Protein AF-A0A2N9MTY7-F1 (afdb_monomer_lite)

Structure (mmCIF, N/CA/C/O backbone):
data_AF-A0A2N9MTY7-F1
#
_entry.id   AF-A0A2N9MTY7-F1
#
loop_
_atom_site.group_PDB
_atom_site.id
_atom_site.type_symbol
_atom_site.label_atom_id
_atom_site.label_alt_id
_atom_site.label_comp_id
_atom_site.label_asym_id
_atom_site.label_entity_id
_atom_site.label_seq_id
_atom_site.pdbx_PDB_ins_code
_atom_site.Cartn_x
_atom_site.Cartn_y
_atom_site.Cartn_z
_atom_site.occupancy
_atom_site.B_iso_or_equiv
_atom_site.auth_seq_id
_atom_site.auth_comp_id
_atom_site.auth_asym_id
_atom_site.auth_atom_id
_atom_site.pdbx_PDB_model_num
ATOM 1 N N . MET A 1 1 ? 4.279 -4.790 -16.061 1.00 59.16 1 MET A N 1
ATOM 2 C CA . MET A 1 1 ? 3.189 -4.615 -15.081 1.00 59.16 1 MET A CA 1
ATOM 3 C C . MET A 1 1 ? 3.697 -3.613 -14.063 1.00 59.16 1 MET A C 1
ATOM 5 O O . MET A 1 1 ? 4.744 -3.869 -13.483 1.00 59.16 1 MET A O 1
ATOM 9 N N . GLU A 1 2 ? 3.080 -2.436 -13.953 1.00 80.12 2 GLU A N 1
ATOM 10 C CA . GLU A 1 2 ? 3.550 -1.429 -12.996 1.00 80.12 2 GLU A CA 1
ATOM 11 C C . GLU A 1 2 ? 3.251 -1.887 -11.569 1.00 80.12 2 GLU A C 1
ATOM 13 O O . GLU A 1 2 ? 2.122 -2.263 -11.245 1.00 80.12 2 GLU A O 1
ATOM 18 N N . ALA A 1 3 ? 4.281 -1.875 -10.730 1.00 84.44 3 ALA A N 1
ATOM 19 C CA . ALA A 1 3 ? 4.183 -2.210 -9.323 1.00 84.44 3 ALA A CA 1
ATOM 20 C C . ALA A 1 3 ? 4.860 -1.128 -8.482 1.00 84.44 3 ALA A C 1
ATOM 22 O O . ALA A 1 3 ? 5.793 -0.451 -8.929 1.00 84.44 3 ALA A O 1
ATOM 23 N N . ILE A 1 4 ? 4.352 -0.978 -7.270 1.00 87.44 4 ILE A N 1
ATOM 24 C CA . ILE A 1 4 ? 4.945 -0.219 -6.184 1.00 87.44 4 ILE A CA 1
ATOM 25 C C . ILE A 1 4 ? 5.824 -1.205 -5.426 1.00 87.44 4 ILE A C 1
ATOM 27 O O . ILE A 1 4 ? 5.354 -2.257 -4.985 1.00 87.44 4 ILE A O 1
ATOM 31 N N . VAL A 1 5 ? 7.110 -0.890 -5.336 1.00 87.25 5 VAL A N 1
ATOM 32 C CA . VAL A 1 5 ? 8.072 -1.701 -4.597 1.00 87.25 5 VAL A CA 1
ATOM 33 C C . VAL A 1 5 ? 8.197 -1.096 -3.212 1.00 87.25 5 VAL A C 1
ATOM 35 O O . VAL A 1 5 ? 8.542 0.077 -3.080 1.00 87.25 5 VAL A O 1
ATOM 38 N N . LEU A 1 6 ? 7.877 -1.904 -2.208 1.00 86.81 6 LEU A N 1
ATOM 39 C CA . LEU A 1 6 ? 8.060 -1.586 -0.800 1.00 86.81 6 LEU A CA 1
ATOM 40 C C . LEU A 1 6 ? 9.239 -2.399 -0.292 1.00 86.81 6 LEU A C 1
ATOM 42 O O . LEU A 1 6 ? 9.239 -3.625 -0.401 1.00 86.81 6 LEU A O 1
ATOM 46 N N . THR A 1 7 ? 10.231 -1.722 0.261 1.00 88.00 7 THR A N 1
ATOM 47 C CA . THR A 1 7 ? 11.347 -2.352 0.968 1.00 88.00 7 THR A CA 1
ATOM 48 C C . THR A 1 7 ? 10.868 -3.023 2.256 1.00 88.00 7 THR A C 1
ATOM 50 O O . THR A 1 7 ? 9.790 -2.719 2.773 1.00 88.00 7 THR A O 1
ATOM 53 N N . ASP A 1 8 ? 11.669 -3.939 2.802 1.00 85.69 8 ASP A N 1
ATOM 54 C CA . ASP A 1 8 ? 11.357 -4.588 4.081 1.00 85.69 8 ASP A CA 1
ATOM 55 C C . ASP A 1 8 ? 11.162 -3.575 5.224 1.00 85.69 8 ASP A C 1
ATOM 57 O O . ASP A 1 8 ? 10.255 -3.736 6.037 1.00 85.69 8 ASP A O 1
ATOM 61 N N . GLU A 1 9 ? 11.940 -2.488 5.246 1.00 87.25 9 GLU A N 1
ATOM 62 C CA . GLU A 1 9 ? 11.815 -1.426 6.252 1.00 87.25 9 GLU A CA 1
ATOM 63 C C . GLU A 1 9 ? 10.470 -0.694 6.158 1.00 87.25 9 GLU A C 1
ATOM 65 O O . GLU A 1 9 ? 9.803 -0.470 7.171 1.00 87.25 9 GLU A O 1
ATOM 70 N N . GLU A 1 10 ? 10.043 -0.337 4.945 1.00 87.44 10 GLU A N 1
ATOM 71 C CA . GLU A 1 10 ? 8.737 0.286 4.709 1.00 87.44 10 GLU A CA 1
ATOM 72 C C . GLU A 1 10 ? 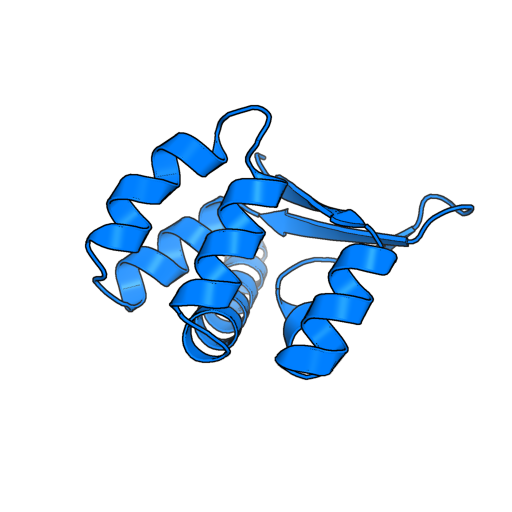7.608 -0.676 5.073 1.00 87.44 10 GLU A C 1
ATOM 74 O O . GLU A 1 10 ? 6.653 -0.295 5.751 1.00 87.44 10 GLU A O 1
ATOM 79 N N . LEU A 1 11 ? 7.742 -1.946 4.694 1.00 85.69 11 LEU A N 1
ATOM 80 C CA . LEU A 1 11 ? 6.761 -2.975 4.999 1.00 85.69 11 LEU A CA 1
ATOM 81 C C . LEU A 1 11 ? 6.640 -3.222 6.509 1.00 85.69 11 LEU A C 1
ATOM 83 O O . LEU A 1 11 ? 5.521 -3.324 7.004 1.00 85.69 11 LEU A O 1
ATOM 87 N N . GLN A 1 12 ? 7.752 -3.260 7.251 1.00 86.94 12 GLN A N 1
ATOM 88 C CA . GLN A 1 12 ? 7.740 -3.370 8.713 1.00 86.94 12 GLN A CA 1
ATOM 89 C C . GLN A 1 12 ? 7.054 -2.168 9.367 1.00 86.94 12 GLN A C 1
ATOM 91 O O . GLN A 1 12 ? 6.249 -2.342 10.281 1.00 86.94 12 GLN A O 1
ATOM 96 N N . ARG A 1 13 ? 7.317 -0.943 8.890 1.00 88.12 13 ARG A N 1
ATOM 97 C CA . ARG A 1 13 ? 6.642 0.264 9.404 1.00 88.12 13 ARG A CA 1
ATOM 98 C C . ARG A 1 13 ? 5.135 0.205 9.173 1.00 88.12 13 ARG A C 1
ATOM 100 O O . ARG A 1 13 ? 4.357 0.491 10.084 1.00 88.12 13 ARG A O 1
ATOM 107 N N . LEU A 1 14 ? 4.726 -0.201 7.973 1.00 86.50 14 LEU A N 1
ATOM 108 C CA . LEU A 1 14 ? 3.319 -0.381 7.627 1.00 86.50 14 LEU A CA 1
ATOM 109 C C . LEU A 1 14 ? 2.680 -1.508 8.447 1.00 86.50 14 LEU A C 1
ATOM 111 O O . LEU A 1 14 ? 1.543 -1.369 8.883 1.00 86.50 14 LEU A O 1
ATOM 115 N N . GLU A 1 15 ? 3.404 -2.593 8.712 1.00 87.94 15 GLU A N 1
ATOM 116 C CA . GLU A 1 15 ? 2.922 -3.712 9.523 1.00 87.94 15 GLU A CA 1
ATOM 117 C C . GLU A 1 15 ? 2.719 -3.324 10.989 1.00 87.94 15 GLU A C 1
ATOM 119 O O . GLU A 1 15 ? 1.721 -3.712 11.590 1.00 87.94 15 GLU A O 1
ATOM 124 N N . ILE A 1 16 ? 3.610 -2.514 11.563 1.00 87.44 16 ILE A N 1
ATOM 125 C CA . ILE A 1 16 ? 3.440 -1.990 12.926 1.00 87.44 16 ILE A CA 1
ATOM 126 C C . ILE A 1 16 ? 2.173 -1.129 13.019 1.00 87.44 16 ILE A C 1
ATOM 128 O O . ILE A 1 16 ? 1.478 -1.159 14.034 1.00 87.44 16 ILE A O 1
ATOM 132 N N . ARG A 1 17 ? 1.858 -0.368 11.963 1.00 85.25 17 ARG A N 1
ATOM 133 C CA . ARG A 1 17 ? 0.747 0.592 11.963 1.00 85.25 17 ARG A CA 1
ATOM 134 C C . ARG A 1 17 ? -0.602 -0.022 11.585 1.00 85.25 17 ARG A C 1
ATOM 136 O O . ARG A 1 17 ? -1.614 0.313 12.193 1.00 85.25 17 ARG A O 1
ATOM 143 N N . PHE A 1 18 ? -0.624 -0.895 10.584 1.00 84.69 18 PHE A N 1
ATOM 144 C CA . PHE A 1 18 ? -1.843 -1.461 9.992 1.00 84.69 18 PHE A CA 1
ATOM 145 C C . PHE A 1 18 ? -2.003 -2.961 10.255 1.00 84.69 18 PHE A C 1
ATOM 147 O O . PHE A 1 18 ? -3.049 -3.533 9.955 1.00 84.69 18 PHE A O 1
ATOM 154 N N . GLY A 1 19 ? -0.991 -3.601 10.839 1.00 85.94 19 GLY A N 1
ATOM 155 C CA . GLY A 1 19 ? -0.962 -5.030 11.111 1.00 85.94 19 GLY A CA 1
ATOM 156 C C . GLY A 1 19 ? -0.389 -5.863 9.957 1.00 85.94 19 GLY A C 1
ATOM 157 O O . GLY A 1 19 ? -0.082 -5.348 8.880 1.00 85.94 19 GLY A O 1
ATOM 158 N N . PRO A 1 20 ? -0.297 -7.193 10.140 1.00 85.44 20 PRO A N 1
ATOM 159 C CA . PRO A 1 20 ? 0.340 -8.117 9.190 1.00 85.44 20 PRO A CA 1
ATOM 160 C C . PRO A 1 20 ? -0.368 -8.202 7.831 1.00 85.44 20 PRO A C 1
ATOM 162 O O . PRO A 1 20 ? 0.183 -8.734 6.867 1.00 85.44 20 PRO A O 1
ATOM 165 N N . VAL A 1 21 ? -1.581 -7.650 7.726 1.00 86.19 21 VAL A N 1
ATOM 166 C CA . VAL A 1 21 ? -2.394 -7.628 6.504 1.00 86.19 21 VAL A CA 1
ATOM 167 C C . VAL A 1 21 ? -1.693 -6.924 5.336 1.00 86.19 21 VAL A C 1
ATOM 169 O O . VAL A 1 21 ? -1.906 -7.299 4.184 1.00 86.19 21 VAL A O 1
ATOM 172 N N . VAL A 1 22 ? -0.770 -5.996 5.614 1.00 85.06 22 VAL A N 1
ATOM 173 C CA . VAL A 1 22 ? 0.028 -5.293 4.594 1.00 85.06 22 VAL A CA 1
ATOM 174 C C . VAL A 1 22 ? 0.844 -6.243 3.714 1.00 85.06 22 VAL A C 1
ATOM 176 O O . VAL A 1 22 ? 1.029 -5.986 2.526 1.00 85.06 22 VAL A O 1
ATOM 179 N N . ARG A 1 23 ? 1.260 -7.399 4.253 1.00 83.31 23 ARG A N 1
ATOM 180 C CA . ARG A 1 23 ? 1.995 -8.432 3.504 1.00 83.31 23 ARG A CA 1
ATOM 181 C C . ARG A 1 23 ? 1.141 -9.144 2.460 1.00 83.31 23 ARG A C 1
ATOM 183 O O . ARG A 1 23 ? 1.674 -9.809 1.580 1.00 83.31 23 ARG A O 1
ATOM 190 N N . HIS A 1 24 ? -0.180 -9.020 2.542 1.00 85.25 24 HIS A N 1
ATOM 191 C CA . HIS A 1 24 ? -1.101 -9.615 1.580 1.00 85.25 24 HIS A CA 1
ATOM 192 C C . HIS A 1 24 ? -1.442 -8.683 0.412 1.00 85.25 24 HIS A C 1
ATOM 194 O O . HIS A 1 24 ? -2.227 -9.079 -0.448 1.00 85.25 24 HIS A O 1
ATOM 200 N N . MET A 1 25 ? -0.883 -7.467 0.365 1.00 85.94 25 MET A N 1
ATOM 201 C CA . MET A 1 25 ? -1.128 -6.508 -0.722 1.00 85.94 25 MET A CA 1
ATOM 202 C C . MET A 1 25 ? -0.415 -6.878 -2.030 1.00 85.94 25 MET A C 1
ATOM 204 O O . MET A 1 25 ? -0.773 -6.378 -3.093 1.00 85.94 25 MET A O 1
ATOM 208 N N . GLY A 1 26 ? 0.592 -7.747 -1.970 1.00 84.81 26 GLY A N 1
ATOM 209 C CA . GLY A 1 26 ? 1.366 -8.163 -3.132 1.00 84.81 26 GLY A CA 1
ATOM 210 C C . GLY A 1 26 ? 2.182 -9.423 -2.852 1.00 84.81 26 GLY A C 1
ATOM 211 O O . GLY A 1 26 ? 2.187 -9.920 -1.723 1.00 84.81 26 GLY A O 1
ATOM 212 N N . PRO A 1 27 ? 2.878 -9.966 -3.864 1.00 82.50 27 PRO A N 1
ATOM 213 C CA . PRO A 1 27 ? 3.870 -10.994 -3.642 1.00 82.50 27 PRO A CA 1
ATOM 214 C C . PRO A 1 27 ? 5.038 -10.393 -2.860 1.00 82.50 27 PRO A C 1
ATOM 216 O O . PRO A 1 27 ? 5.535 -9.309 -3.181 1.00 82.50 27 PRO A O 1
ATOM 219 N N . TRP A 1 28 ? 5.469 -11.128 -1.844 1.00 82.19 28 TRP A N 1
ATOM 220 C CA . TRP A 1 28 ? 6.729 -10.874 -1.174 1.00 82.19 28 TRP A CA 1
ATOM 221 C C . TRP A 1 28 ? 7.836 -11.585 -1.947 1.00 82.19 28 TRP A C 1
ATOM 223 O O . TRP A 1 28 ? 7.753 -12.790 -2.193 1.00 82.19 28 TRP A O 1
ATOM 233 N N . ASN A 1 29 ? 8.838 -10.818 -2.349 1.00 80.50 29 ASN A N 1
ATOM 234 C CA . ASN A 1 29 ? 10.016 -11.277 -3.059 1.00 80.50 29 ASN A CA 1
ATOM 235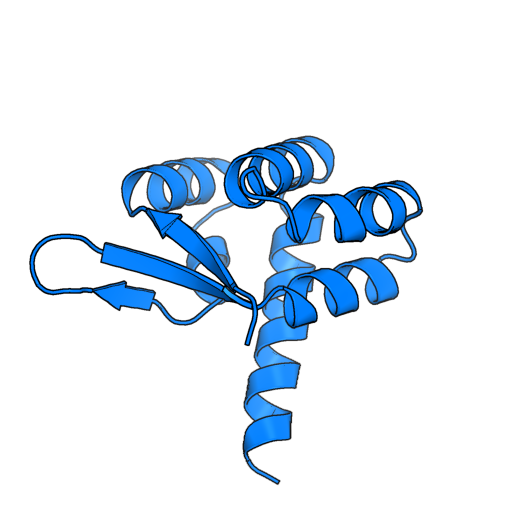 C C . ASN A 1 29 ? 11.252 -10.993 -2.201 1.00 80.50 29 ASN A C 1
ATOM 237 O O . ASN A 1 29 ? 11.256 -10.113 -1.340 1.00 80.50 29 ASN A O 1
ATOM 241 N N . SER A 1 30 ? 12.318 -11.744 -2.440 1.00 79.12 30 SER A N 1
ATOM 242 C CA . SER A 1 30 ? 13.617 -11.460 -1.848 1.00 79.12 30 SER A CA 1
ATOM 243 C C . SER A 1 30 ? 14.702 -11.774 -2.862 1.00 79.12 30 SER A C 1
ATOM 245 O O . SER A 1 30 ? 14.739 -12.879 -3.399 1.00 79.12 30 SER A O 1
ATOM 247 N N . ASP A 1 31 ? 15.607 -10.823 -3.081 1.00 77.00 31 ASP A N 1
ATOM 248 C CA . ASP A 1 31 ? 16.761 -11.003 -3.973 1.00 77.00 31 ASP A CA 1
ATOM 249 C C . ASP A 1 31 ? 17.960 -11.638 -3.232 1.00 77.00 31 ASP A C 1
ATOM 251 O O . ASP A 1 31 ? 19.110 -11.510 -3.644 1.00 77.00 31 ASP A O 1
ATOM 255 N N . GLY A 1 32 ? 17.721 -12.293 -2.088 1.00 71.19 32 GLY A N 1
ATOM 256 C CA . GLY A 1 32 ? 18.744 -12.959 -1.268 1.00 71.19 32 GLY A CA 1
ATOM 257 C C . GLY A 1 32 ? 19.513 -12.040 -0.312 1.00 71.19 32 GLY A C 1
ATOM 258 O O . GLY A 1 32 ? 20.127 -12.533 0.631 1.00 71.19 32 GLY A O 1
ATOM 259 N N . VAL A 1 33 ? 19.444 -10.720 -0.510 1.00 73.62 33 VAL A N 1
ATOM 260 C CA . VAL A 1 33 ? 20.049 -9.708 0.382 1.00 73.62 33 VAL A CA 1
ATOM 261 C C . VAL A 1 33 ? 18.985 -8.826 1.035 1.00 73.62 33 VAL A C 1
ATOM 263 O O . VAL A 1 33 ? 19.078 -8.527 2.222 1.00 73.62 33 VAL A O 1
ATOM 266 N N . PHE A 1 34 ? 17.940 -8.460 0.288 1.00 75.44 34 PHE A N 1
ATOM 267 C CA . PHE A 1 34 ? 16.842 -7.624 0.770 1.00 75.44 34 PHE A CA 1
ATOM 268 C C . PHE A 1 34 ? 15.492 -8.258 0.425 1.00 75.44 34 PHE A C 1
ATOM 270 O O . PHE A 1 34 ? 15.326 -8.851 -0.645 1.00 75.44 34 PHE A O 1
ATOM 277 N N . GLY A 1 35 ? 14.538 -8.163 1.352 1.00 81.62 35 GLY A N 1
ATOM 278 C CA . GLY A 1 35 ? 13.131 -8.476 1.107 1.00 81.62 35 GLY A CA 1
ATOM 279 C C . GLY A 1 35 ? 12.399 -7.248 0.569 1.00 81.62 35 GLY A C 1
ATOM 280 O O . GLY A 1 35 ? 12.668 -6.126 0.998 1.00 81.62 35 GLY A O 1
ATOM 281 N N . TYR A 1 36 ? 11.480 -7.449 -0.369 1.00 84.00 36 TYR A N 1
ATOM 282 C CA . TYR A 1 36 ? 10.597 -6.398 -0.865 1.00 84.00 36 TYR A CA 1
ATOM 283 C C . TYR A 1 36 ? 9.227 -6.961 -1.241 1.00 84.00 36 TYR A C 1
ATOM 285 O O . TYR A 1 36 ? 9.090 -8.091 -1.707 1.00 84.00 36 TYR A O 1
ATOM 293 N N . ALA A 1 37 ? 8.184 -6.160 -1.054 1.00 86.88 37 ALA A N 1
ATOM 294 C CA . ALA A 1 37 ? 6.845 -6.467 -1.533 1.00 86.88 37 ALA A CA 1
ATOM 295 C C . ALA A 1 37 ? 6.566 -5.694 -2.823 1.00 86.88 37 ALA A C 1
ATOM 297 O O . ALA A 1 37 ? 6.847 -4.500 -2.920 1.00 86.88 37 ALA A O 1
ATOM 298 N N . SER A 1 38 ? 5.994 -6.370 -3.818 1.00 87.19 38 SER A N 1
ATOM 299 C CA . SER A 1 38 ? 5.622 -5.750 -5.093 1.00 87.19 38 SER A CA 1
ATOM 300 C C . SER A 1 38 ? 4.107 -5.592 -5.186 1.00 87.19 38 SER A C 1
ATOM 302 O O . SER A 1 38 ? 3.401 -6.497 -5.619 1.00 87.19 38 SER A O 1
ATOM 304 N N . VAL A 1 39 ? 3.576 -4.441 -4.792 1.00 87.38 39 VAL A N 1
ATOM 305 C CA . VAL A 1 39 ? 2.133 -4.178 -4.864 1.00 87.38 39 VAL A CA 1
ATOM 306 C C . VAL A 1 39 ? 1.772 -3.743 -6.288 1.00 87.38 39 VAL A C 1
ATOM 308 O O . VAL A 1 39 ? 2.266 -2.716 -6.748 1.00 87.38 39 VAL A O 1
ATOM 311 N N . PRO A 1 40 ? 0.937 -4.484 -7.033 1.00 87.00 40 PRO A N 1
ATOM 312 C CA . PRO A 1 40 ? 0.574 -4.087 -8.389 1.00 87.00 40 PRO A CA 1
ATOM 313 C C . PRO A 1 40 ? -0.301 -2.829 -8.371 1.00 87.00 40 PRO A C 1
ATOM 315 O O . PRO A 1 40 ? -1.312 -2.786 -7.669 1.00 87.00 40 PRO A O 1
ATOM 318 N N . VAL A 1 41 ? 0.041 -1.833 -9.196 1.00 85.50 41 VAL A N 1
ATOM 319 C CA . VAL A 1 41 ? -0.713 -0.566 -9.292 1.00 85.50 41 VAL A CA 1
ATOM 320 C C . VAL A 1 41 ? -2.176 -0.832 -9.652 1.00 85.50 41 VAL A C 1
ATOM 322 O O . VAL A 1 41 ? -3.067 -0.235 -9.063 1.00 85.50 41 VAL A O 1
ATOM 325 N N . ALA A 1 42 ? -2.439 -1.820 -10.510 1.00 84.06 42 ALA A N 1
ATOM 326 C CA . ALA A 1 42 ? -3.796 -2.224 -10.877 1.00 84.06 42 ALA A CA 1
ATOM 327 C C . ALA A 1 42 ? -4.654 -2.687 -9.677 1.00 84.06 42 ALA A C 1
ATOM 329 O O . ALA A 1 42 ? -5.867 -2.483 -9.671 1.00 84.06 42 ALA A O 1
ATOM 330 N N . ALA A 1 43 ? -4.054 -3.285 -8.638 1.00 85.44 43 ALA A N 1
ATOM 331 C CA . ALA A 1 43 ? -4.792 -3.623 -7.418 1.00 85.44 43 ALA A CA 1
ATOM 332 C C . ALA A 1 43 ? -5.141 -2.370 -6.604 1.00 85.44 43 ALA A C 1
ATOM 334 O O . ALA A 1 43 ? -6.210 -2.320 -6.000 1.00 85.44 43 ALA A O 1
ATOM 335 N N . VAL A 1 44 ? -4.280 -1.349 -6.623 1.00 85.06 44 VAL A N 1
ATOM 336 C CA . VAL A 1 44 ? -4.544 -0.050 -5.988 1.00 85.06 44 VAL A CA 1
ATOM 337 C C . VAL A 1 44 ? -5.625 0.721 -6.748 1.00 85.06 44 VAL A C 1
ATOM 339 O O . VAL A 1 44 ? -6.543 1.240 -6.123 1.00 85.06 44 VAL A O 1
ATOM 342 N N . GLU A 1 45 ? -5.580 0.726 -8.083 1.00 84.88 45 GLU A N 1
ATOM 343 C CA . GLU A 1 45 ? -6.624 1.312 -8.938 1.00 84.88 45 GLU A CA 1
ATOM 344 C C . GLU A 1 45 ? -7.986 0.662 -8.662 1.00 84.88 45 GLU A C 1
ATOM 346 O O . GLU A 1 45 ? -8.964 1.352 -8.379 1.00 84.88 45 GLU A O 1
ATOM 351 N N . LYS A 1 46 ? -8.040 -0.674 -8.625 1.00 85.00 46 LYS A N 1
ATOM 352 C CA . LYS A 1 46 ? -9.272 -1.408 -8.316 1.00 85.00 46 LYS A CA 1
ATOM 353 C C . LYS A 1 46 ? -9.751 -1.167 -6.879 1.00 85.00 46 LYS A C 1
ATOM 355 O O . LYS A 1 46 ? -10.949 -1.041 -6.645 1.00 85.00 46 LYS A O 1
ATOM 360 N N . ALA A 1 47 ? -8.843 -1.060 -5.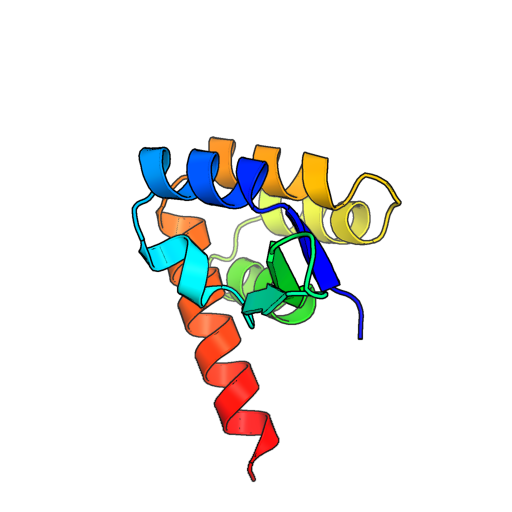909 1.00 86.31 47 ALA A N 1
ATOM 361 C CA . ALA A 1 47 ? -9.197 -0.695 -4.537 1.00 86.31 47 ALA A CA 1
ATOM 362 C C . ALA A 1 47 ? -9.788 0.722 -4.449 1.00 86.31 47 ALA A C 1
ATOM 364 O O . ALA A 1 47 ? -10.773 0.925 -3.739 1.00 86.31 47 ALA A O 1
ATOM 365 N N . ALA A 1 48 ? -9.229 1.676 -5.199 1.00 84.31 48 ALA A N 1
ATOM 366 C CA . ALA A 1 48 ? -9.739 3.038 -5.309 1.00 84.31 48 ALA A CA 1
ATOM 367 C C . ALA A 1 48 ? -11.140 3.079 -5.934 1.00 84.31 48 ALA A C 1
ATOM 369 O O . ALA A 1 48 ? -12.017 3.768 -5.419 1.00 84.31 48 ALA A O 1
ATOM 370 N N . GLU A 1 49 ? -11.379 2.304 -6.995 1.00 83.75 49 GLU A N 1
ATOM 371 C CA . GLU A 1 49 ? -12.711 2.157 -7.593 1.00 83.75 49 GLU A CA 1
ATOM 372 C C . GLU A 1 49 ? -13.728 1.574 -6.608 1.00 83.75 49 GLU A C 1
ATOM 374 O O . GLU A 1 49 ? -14.853 2.056 -6.534 1.00 83.75 49 GLU A O 1
ATOM 379 N N . MET A 1 50 ? -13.334 0.572 -5.815 1.00 83.31 50 MET A N 1
ATOM 380 C CA . MET A 1 50 ? -14.211 -0.038 -4.808 1.00 83.31 50 MET A CA 1
ATOM 381 C C . MET A 1 50 ? -14.522 0.885 -3.625 1.00 83.31 50 MET A C 1
ATOM 383 O O . MET A 1 50 ? -15.559 0.715 -2.985 1.00 83.31 50 MET A O 1
ATOM 387 N N . LEU A 1 51 ? -13.609 1.799 -3.293 1.00 81.88 51 LEU A N 1
ATOM 388 C CA . LEU A 1 51 ? -13.826 2.827 -2.274 1.00 81.88 51 LEU A CA 1
ATOM 389 C C . LEU A 1 51 ? -14.604 4.032 -2.812 1.00 81.88 51 LEU A C 1
ATOM 391 O O . LEU A 1 51 ? -15.102 4.815 -2.011 1.00 81.88 51 LEU A O 1
ATOM 395 N N . ASP A 1 52 ? -14.706 4.159 -4.140 1.00 81.19 52 ASP A N 1
ATOM 396 C CA . ASP A 1 52 ? -15.252 5.314 -4.859 1.00 81.19 52 ASP A CA 1
ATOM 397 C C . ASP A 1 52 ? -14.678 6.654 -4.366 1.00 81.19 52 ASP A C 1
ATOM 399 O O . ASP A 1 52 ? -15.336 7.693 -4.393 1.00 81.19 52 ASP A O 1
ATOM 403 N N . ASP A 1 53 ? -13.423 6.638 -3.903 1.00 77.88 53 ASP A N 1
ATOM 404 C CA . ASP A 1 53 ? -12.831 7.805 -3.265 1.00 77.88 53 ASP A CA 1
ATOM 405 C C . ASP A 1 53 ? -12.156 8.725 -4.302 1.00 77.88 53 ASP A C 1
ATOM 407 O O . ASP A 1 53 ? -11.244 8.301 -5.033 1.00 77.88 53 ASP A O 1
ATOM 411 N N . PRO A 1 54 ? -12.566 10.004 -4.381 1.00 77.00 54 PRO A N 1
ATOM 412 C CA . PRO A 1 54 ? -12.021 10.947 -5.347 1.00 77.00 54 PRO A CA 1
ATOM 413 C C . PRO A 1 54 ? -10.545 11.284 -5.094 1.00 77.00 54 PRO A C 1
ATOM 415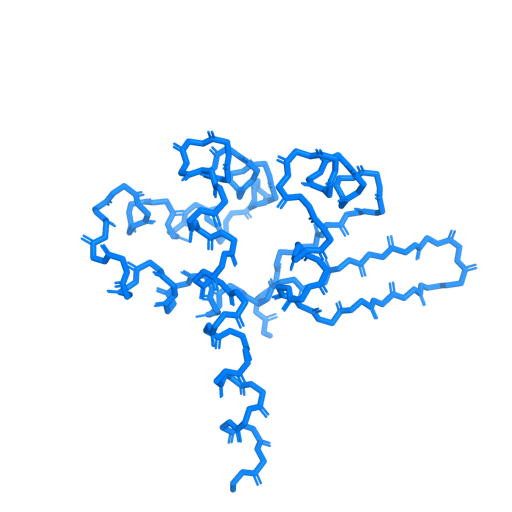 O O . PRO A 1 54 ? -9.815 11.508 -6.059 1.00 77.00 54 PRO A O 1
ATOM 418 N N . ASN A 1 55 ? -10.066 11.277 -3.846 1.00 75.88 55 ASN A N 1
ATOM 419 C CA . ASN A 1 55 ? -8.661 11.561 -3.542 1.00 75.88 55 ASN A CA 1
ATOM 420 C C . ASN A 1 55 ? -7.759 10.418 -4.012 1.00 75.88 55 ASN A C 1
ATOM 422 O O . ASN A 1 55 ? -6.692 10.674 -4.574 1.00 75.88 55 ASN A O 1
ATOM 426 N N . LEU A 1 56 ? -8.205 9.165 -3.861 1.00 77.62 56 LEU A N 1
ATOM 427 C CA . LE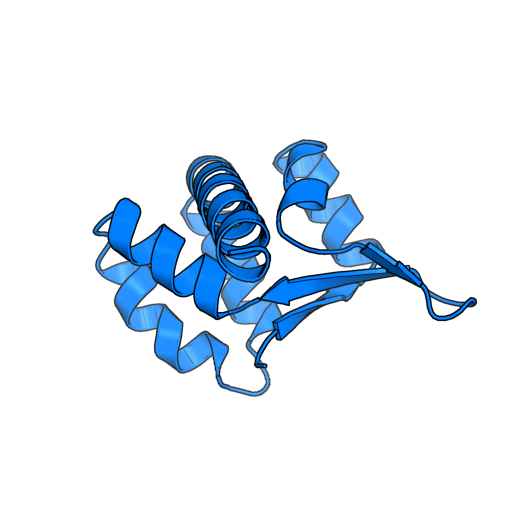U A 1 56 ? -7.480 8.018 -4.410 1.00 77.62 56 LEU A CA 1
ATOM 428 C C . LEU A 1 56 ? -7.385 8.116 -5.930 1.00 77.62 56 LEU A C 1
ATOM 430 O O . LEU A 1 56 ? -6.285 8.012 -6.466 1.00 77.62 56 LEU A O 1
ATOM 434 N N . ARG A 1 57 ? -8.498 8.408 -6.618 1.00 78.31 57 ARG A N 1
ATOM 435 C CA . ARG A 1 57 ? -8.518 8.584 -8.082 1.00 78.31 57 ARG A CA 1
ATOM 436 C C . ARG A 1 57 ? -7.573 9.681 -8.571 1.00 78.31 57 ARG A C 1
ATOM 438 O O . ARG A 1 57 ? -6.939 9.508 -9.608 1.00 78.31 57 ARG A O 1
ATOM 445 N N . VAL A 1 58 ? -7.451 10.782 -7.831 1.00 80.00 58 VAL A N 1
ATOM 446 C CA . VAL A 1 58 ? -6.530 11.886 -8.157 1.00 80.00 58 VAL A CA 1
ATOM 447 C C . VAL A 1 58 ? -5.068 11.516 -7.884 1.00 80.00 58 VAL A C 1
ATOM 449 O O . VAL A 1 58 ? -4.169 12.044 -8.541 1.00 80.00 58 VAL A O 1
ATOM 452 N N . ALA A 1 59 ? -4.812 10.591 -6.958 1.00 78.75 59 ALA A N 1
ATOM 453 C CA . ALA A 1 59 ? -3.474 10.096 -6.657 1.00 78.75 59 ALA A CA 1
ATOM 454 C C . ALA A 1 59 ? -3.019 8.940 -7.571 1.00 78.75 59 ALA A C 1
ATOM 456 O O . ALA A 1 59 ? -1.816 8.747 -7.732 1.00 78.75 59 ALA A O 1
ATOM 457 N N . LEU A 1 60 ? -3.930 8.218 -8.242 1.00 79.44 60 LEU A N 1
ATOM 458 C CA . LEU A 1 60 ? -3.575 7.133 -9.180 1.00 79.44 60 LEU A CA 1
ATOM 459 C C . LEU A 1 60 ? -2.565 7.549 -10.269 1.00 79.44 60 LEU A C 1
ATOM 461 O O . LEU A 1 60 ? -1.602 6.813 -10.487 1.00 79.44 60 LEU A O 1
ATOM 465 N N . PRO A 1 61 ? -2.690 8.718 -10.931 1.00 81.44 61 PRO A N 1
ATOM 466 C CA . PRO A 1 61 ? -1.697 9.169 -11.904 1.00 81.44 61 PRO A CA 1
ATOM 467 C C . PRO A 1 61 ? -0.325 9.427 -11.270 1.00 81.44 61 PRO A C 1
ATOM 469 O O . PRO A 1 61 ? 0.696 9.235 -11.927 1.00 81.44 61 PRO A O 1
ATOM 472 N N . ARG A 1 62 ? -0.289 9.832 -9.993 1.00 80.00 62 ARG A N 1
ATOM 473 C CA . ARG A 1 62 ? 0.953 10.062 -9.240 1.00 80.00 62 ARG A CA 1
ATOM 474 C C . ARG A 1 62 ? 1.656 8.749 -8.895 1.00 80.00 62 ARG A C 1
ATOM 476 O O . ARG A 1 62 ? 2.874 8.692 -8.914 1.00 80.00 62 ARG A O 1
ATOM 483 N N . LEU A 1 63 ? 0.918 7.648 -8.734 1.00 79.88 63 LEU A N 1
ATOM 484 C CA . LEU A 1 63 ? 1.505 6.306 -8.586 1.00 79.88 63 LEU A CA 1
ATOM 485 C C . LEU A 1 63 ? 2.239 5.809 -9.849 1.00 79.88 63 LEU A C 1
ATOM 487 O O . LEU A 1 63 ? 2.911 4.778 -9.802 1.00 79.88 63 LEU A O 1
ATOM 491 N N . ARG A 1 64 ? 2.138 6.525 -10.976 1.00 78.00 64 ARG A N 1
ATOM 492 C CA . ARG A 1 64 ? 2.910 6.244 -12.197 1.00 78.00 64 ARG A CA 1
ATOM 493 C C . ARG A 1 64 ? 4.217 7.043 -12.274 1.00 78.00 64 ARG A C 1
ATOM 495 O O . ARG A 1 64 ? 5.056 6.733 -13.118 1.00 78.00 64 ARG A O 1
ATOM 502 N N . THR A 1 65 ? 4.438 8.018 -11.389 1.00 79.06 65 THR A N 1
ATOM 503 C CA . THR A 1 65 ? 5.686 8.799 -11.327 1.00 79.06 65 THR A CA 1
ATOM 504 C C . THR A 1 65 ? 6.794 8.011 -10.596 1.00 79.06 65 THR A C 1
ATOM 506 O O . THR A 1 65 ? 6.551 6.898 -10.102 1.00 79.06 65 THR A O 1
ATOM 509 N N . PRO A 1 66 ? 8.043 8.520 -10.554 1.00 76.75 66 PRO A N 1
ATOM 510 C CA . PRO A 1 66 ? 9.117 7.895 -9.784 1.00 76.75 66 PRO A CA 1
ATOM 511 C C . PRO A 1 66 ? 8.833 7.908 -8.273 1.00 76.75 66 PRO A C 1
ATOM 513 O O . PRO A 1 66 ? 9.301 7.023 -7.566 1.00 76.75 66 PRO A O 1
ATOM 516 N N . GLU A 1 67 ? 8.014 8.847 -7.785 1.00 79.25 67 GLU A N 1
ATOM 517 C CA . GLU A 1 67 ? 7.649 8.995 -6.363 1.00 79.25 67 GLU A CA 1
ATOM 518 C C . GLU A 1 67 ? 6.454 8.111 -5.956 1.00 79.25 67 GLU A C 1
ATOM 520 O O . GLU A 1 67 ? 5.775 8.359 -4.956 1.00 79.25 67 GLU A O 1
ATOM 525 N N . ARG A 1 68 ? 6.169 7.058 -6.733 1.00 85.69 68 ARG A N 1
ATOM 526 C CA . ARG A 1 68 ? 5.024 6.164 -6.510 1.00 85.69 68 ARG A CA 1
ATOM 527 C C . ARG A 1 68 ? 4.992 5.543 -5.116 1.00 85.69 68 ARG A C 1
ATOM 529 O O . ARG A 1 68 ? 3.912 5.372 -4.563 1.00 85.69 68 ARG A O 1
ATOM 536 N N . THR A 1 69 ? 6.154 5.209 -4.555 1.00 84.50 69 THR A N 1
ATOM 537 C CA . THR A 1 69 ? 6.253 4.592 -3.228 1.00 84.50 69 THR A CA 1
ATOM 538 C C . THR A 1 69 ? 5.911 5.592 -2.128 1.00 84.50 69 THR A C 1
ATOM 540 O O . THR A 1 69 ? 5.102 5.282 -1.260 1.00 84.50 69 THR A O 1
ATOM 543 N N . GLU A 1 70 ? 6.437 6.813 -2.212 1.00 85.38 70 GLU A N 1
ATOM 544 C CA . GLU A 1 70 ? 6.138 7.884 -1.257 1.00 85.38 70 GLU A CA 1
ATOM 545 C C . GLU A 1 70 ? 4.654 8.266 -1.307 1.00 85.38 70 GLU A C 1
ATOM 547 O O . GLU A 1 70 ? 3.970 8.220 -0.288 1.00 85.38 70 GLU A O 1
ATOM 552 N N . THR A 1 71 ? 4.119 8.489 -2.513 1.00 86.75 71 THR A N 1
ATOM 553 C CA . THR A 1 71 ? 2.686 8.761 -2.723 1.00 86.75 71 THR A CA 1
ATOM 554 C C . THR A 1 71 ? 1.811 7.643 -2.148 1.00 86.75 71 THR A C 1
ATOM 556 O O . THR A 1 71 ? 0.758 7.894 -1.564 1.00 86.75 71 THR A O 1
ATOM 559 N N . PHE A 1 72 ? 2.223 6.384 -2.312 1.00 86.31 72 PHE A N 1
ATOM 560 C CA . PHE A 1 72 ? 1.482 5.246 -1.783 1.00 86.31 72 PHE A CA 1
ATOM 561 C C . PHE A 1 72 ? 1.472 5.217 -0.252 1.00 86.31 72 PHE A C 1
ATOM 563 O O . PHE A 1 72 ? 0.428 4.961 0.346 1.00 86.31 72 PHE A O 1
ATOM 570 N N . ILE A 1 73 ? 2.607 5.510 0.383 1.00 85.94 73 ILE A N 1
ATOM 571 C CA . ILE A 1 73 ? 2.704 5.591 1.844 1.00 85.94 73 ILE A CA 1
ATOM 572 C C . ILE A 1 73 ? 1.838 6.741 2.371 1.00 85.94 73 ILE A C 1
ATOM 574 O O . ILE A 1 73 ? 1.086 6.533 3.320 1.00 85.94 73 ILE A O 1
ATOM 578 N N . GLU A 1 74 ? 1.858 7.912 1.729 1.00 87.00 74 GLU A N 1
ATOM 579 C CA . GLU A 1 74 ? 0.987 9.040 2.094 1.00 87.00 74 GLU A CA 1
ATOM 580 C C . GLU A 1 74 ? -0.502 8.679 2.006 1.00 87.00 74 GLU A C 1
ATOM 582 O O . GLU A 1 74 ? -1.287 9.021 2.894 1.00 87.00 74 GLU A O 1
ATOM 587 N N . LEU A 1 75 ? -0.905 7.946 0.963 1.00 85.12 75 LEU A N 1
ATOM 588 C CA . LEU A 1 75 ? -2.275 7.449 0.832 1.00 85.12 75 LEU A CA 1
ATOM 589 C C . LEU A 1 75 ? -2.635 6.486 1.964 1.00 85.12 75 LEU A C 1
ATOM 591 O O . LEU A 1 75 ? -3.703 6.611 2.562 1.00 85.12 75 LEU A O 1
ATOM 595 N N . LEU A 1 76 ? -1.758 5.534 2.284 1.00 84.88 76 LEU A N 1
ATOM 596 C CA . LEU A 1 76 ? -1.982 4.624 3.406 1.00 84.88 76 LEU A CA 1
ATOM 597 C C . LEU A 1 76 ? -2.095 5.379 4.734 1.00 84.88 76 LEU A C 1
ATOM 599 O O . LEU A 1 76 ? -2.937 5.034 5.560 1.00 84.88 76 LEU A O 1
ATOM 603 N N . ASP A 1 77 ? -1.319 6.441 4.918 1.00 84.44 77 ASP A N 1
ATOM 604 C CA . ASP A 1 77 ? -1.388 7.286 6.106 1.00 84.44 77 ASP A CA 1
ATOM 605 C C . ASP A 1 77 ? -2.687 8.098 6.194 1.00 84.44 77 ASP A C 1
ATOM 607 O O . ASP A 1 77 ? -3.222 8.258 7.294 1.00 84.44 77 ASP A O 1
ATOM 611 N N . GLY A 1 78 ? -3.221 8.564 5.061 1.00 82.19 78 GLY A N 1
ATOM 612 C CA . GLY A 1 78 ? -4.481 9.310 4.999 1.00 82.19 78 GLY A CA 1
ATOM 613 C C . GLY A 1 78 ? -5.735 8.440 5.145 1.00 82.19 78 GLY A C 1
ATOM 614 O O . GLY A 1 78 ? -6.683 8.832 5.823 1.00 82.19 78 GLY A O 1
ATOM 615 N N . PHE A 1 79 ? -5.747 7.252 4.534 1.00 80.00 79 PHE A N 1
ATOM 616 C CA . PHE A 1 79 ? -6.907 6.345 4.518 1.00 80.00 79 PHE A CA 1
ATOM 617 C C . PHE A 1 79 ? -6.877 5.270 5.605 1.00 80.00 79 PHE A C 1
ATOM 619 O O . PHE A 1 79 ? -7.903 4.670 5.940 1.00 80.00 79 PHE A O 1
ATOM 626 N N . GLY A 1 80 ? -5.697 5.000 6.146 1.00 82.69 80 GLY A N 1
ATOM 627 C CA . GLY A 1 80 ? -5.472 3.988 7.157 1.00 82.69 80 GLY A CA 1
ATOM 628 C C . GLY A 1 80 ? -5.696 2.552 6.669 1.00 82.69 80 GLY A C 1
ATOM 629 O O . GLY A 1 80 ? -5.614 2.228 5.482 1.00 82.69 80 GLY A O 1
ATOM 630 N N . ALA A 1 81 ? -6.026 1.670 7.617 1.00 83.31 81 ALA A N 1
ATOM 631 C CA . ALA A 1 81 ? -6.192 0.234 7.375 1.00 83.31 81 ALA A CA 1
ATOM 632 C C . ALA A 1 81 ? -7.302 -0.105 6.361 1.00 83.31 81 ALA A C 1
ATOM 634 O O . ALA A 1 81 ? -7.261 -1.166 5.742 1.00 83.31 81 ALA A O 1
ATOM 635 N N . VAL A 1 82 ? -8.270 0.796 6.149 1.00 86.62 82 VAL A N 1
ATOM 636 C CA . VAL A 1 82 ? -9.365 0.597 5.186 1.00 86.62 82 VAL A CA 1
ATOM 637 C C . VAL A 1 82 ? -8.823 0.433 3.767 1.00 86.62 82 VAL A C 1
ATOM 639 O O . VAL A 1 82 ? -9.279 -0.442 3.033 1.00 86.62 82 VAL A O 1
ATOM 642 N N . LEU A 1 83 ? -7.829 1.237 3.381 1.00 85.94 83 LEU A N 1
ATOM 643 C CA . LEU A 1 83 ? -7.217 1.140 2.059 1.00 85.94 83 LEU A CA 1
ATOM 644 C C . LEU A 1 83 ? -6.407 -0.151 1.913 1.00 85.94 83 LEU A C 1
ATOM 646 O O . LEU A 1 83 ? -6.519 -0.825 0.890 1.00 85.94 83 LEU A O 1
ATOM 650 N N . VAL A 1 84 ? -5.666 -0.540 2.954 1.00 87.62 84 VAL A N 1
ATOM 651 C CA . VAL A 1 84 ? -4.904 -1.798 2.975 1.00 87.62 84 VAL A CA 1
ATOM 652 C C . VAL A 1 84 ? -5.823 -2.991 2.722 1.00 87.62 84 VAL A C 1
ATOM 654 O O . VAL A 1 84 ? -5.560 -3.788 1.824 1.00 87.62 84 VAL A O 1
ATOM 657 N N . ASP A 1 85 ? -6.938 -3.087 3.448 1.00 88.12 85 ASP A N 1
ATOM 658 C CA . ASP A 1 85 ? -7.882 -4.202 3.317 1.00 88.12 85 ASP A CA 1
ATOM 659 C C . ASP A 1 85 ? -8.470 -4.292 1.897 1.00 88.12 85 ASP A C 1
ATOM 661 O O . ASP A 1 85 ? -8.599 -5.371 1.310 1.00 88.12 85 ASP A O 1
ATOM 665 N N . ARG A 1 86 ? -8.749 -3.134 1.286 1.00 88.75 86 ARG A N 1
ATOM 666 C CA . ARG A 1 86 ? -9.264 -3.044 -0.087 1.00 88.75 86 ARG A CA 1
ATOM 667 C C . ARG A 1 86 ? -8.228 -3.450 -1.121 1.00 88.75 86 ARG A C 1
ATOM 669 O O . ARG A 1 86 ? -8.578 -4.182 -2.045 1.00 88.75 86 ARG A O 1
ATOM 676 N N . ILE A 1 87 ? -6.971 -3.046 -0.952 1.00 88.12 87 ILE A N 1
ATOM 677 C CA . ILE A 1 87 ? -5.868 -3.471 -1.824 1.00 88.12 87 ILE A CA 1
ATOM 678 C C . ILE A 1 87 ? -5.668 -4.979 -1.716 1.00 88.12 87 ILE A C 1
ATOM 680 O O . ILE A 1 87 ? -5.561 -5.648 -2.740 1.00 88.12 87 ILE A O 1
ATOM 684 N N . VAL A 1 88 ? -5.692 -5.544 -0.505 1.00 88.06 88 VAL A N 1
ATOM 685 C CA . VAL A 1 88 ? -5.617 -6.999 -0.305 1.00 88.06 88 VAL A CA 1
ATOM 686 C C . VAL A 1 88 ? -6.779 -7.709 -1.002 1.00 88.06 88 VAL A C 1
ATOM 688 O O . VAL A 1 88 ? -6.569 -8.707 -1.695 1.00 88.06 88 VAL A O 1
ATOM 691 N N . GLY A 1 89 ? -8.003 -7.196 -0.862 1.00 88.12 89 GLY A N 1
ATOM 692 C CA . GLY A 1 89 ? -9.183 -7.728 -1.543 1.00 88.12 89 GLY A CA 1
ATOM 693 C C . GLY A 1 89 ? -9.059 -7.677 -3.068 1.00 88.12 89 GLY A C 1
ATOM 694 O O . GLY A 1 89 ? -9.308 -8.679 -3.745 1.00 88.12 89 GLY A O 1
ATOM 695 N N . ALA A 1 90 ? -8.622 -6.541 -3.609 1.00 87.50 90 ALA A N 1
ATOM 696 C CA . ALA A 1 90 ? -8.399 -6.346 -5.036 1.00 87.50 90 ALA A CA 1
ATOM 697 C C . ALA A 1 90 ? -7.277 -7.247 -5.570 1.00 87.50 90 ALA A C 1
ATOM 699 O O . ALA A 1 90 ? -7.451 -7.893 -6.602 1.00 87.50 90 ALA A O 1
ATOM 700 N N . TYR A 1 91 ? -6.161 -7.356 -4.846 1.00 85.12 91 TYR A N 1
ATOM 701 C CA . TYR A 1 91 ? -5.030 -8.208 -5.205 1.00 85.12 91 TYR A CA 1
ATOM 702 C C . TYR A 1 91 ? -5.408 -9.689 -5.209 1.00 85.12 91 TYR A C 1
ATOM 704 O O . TYR A 1 91 ? -5.061 -10.415 -6.142 1.00 85.12 91 TYR A O 1
ATOM 712 N N . ARG A 1 92 ? -6.177 -10.143 -4.210 1.00 83.19 92 ARG A N 1
ATOM 713 C CA . ARG A 1 92 ? -6.727 -11.505 -4.194 1.00 83.19 92 ARG A CA 1
ATOM 714 C C . ARG A 1 92 ? -7.541 -11.765 -5.455 1.00 83.19 92 ARG A C 1
ATOM 716 O O . ARG A 1 92 ? -7.263 -12.746 -6.135 1.00 83.19 92 ARG A O 1
ATOM 723 N N . GLN A 1 93 ? -8.472 -10.877 -5.806 1.00 80.06 93 GLN A N 1
ATOM 724 C CA . GLN A 1 93 ? -9.249 -11.010 -7.044 1.00 80.06 93 GLN A CA 1
ATOM 725 C C . GLN A 1 93 ? -8.350 -11.049 -8.287 1.00 80.06 93 GLN A C 1
ATOM 727 O O . GLN A 1 93 ? -8.537 -11.911 -9.136 1.00 80.06 93 GLN A O 1
ATOM 732 N N . PHE A 1 94 ? -7.336 -10.182 -8.359 1.00 72.50 94 PHE A N 1
ATOM 733 C CA . PHE A 1 94 ? -6.376 -10.141 -9.468 1.00 72.50 94 PHE A CA 1
ATOM 734 C C . PHE A 1 94 ? -5.618 -11.468 -9.635 1.00 72.50 94 PHE A C 1
ATOM 736 O O . PHE A 1 94 ? -5.423 -11.963 -10.746 1.00 72.50 94 PHE A O 1
ATOM 743 N N . ARG A 1 95 ? -5.224 -12.087 -8.516 1.00 68.94 95 ARG A N 1
ATOM 744 C CA . ARG A 1 95 ? -4.555 -13.394 -8.497 1.00 68.94 95 ARG A CA 1
ATOM 745 C C . ARG A 1 95 ? -5.475 -14.539 -8.937 1.00 68.94 95 ARG A C 1
ATOM 747 O O . ARG A 1 95 ? -4.978 -15.514 -9.496 1.00 68.94 95 ARG A O 1
ATOM 754 N N . PHE A 1 96 ? -6.780 -14.443 -8.675 1.00 58.56 96 PHE A N 1
ATOM 755 C CA . PHE A 1 96 ? -7.765 -15.439 -9.115 1.00 58.56 96 PHE A CA 1
ATOM 756 C C . PHE A 1 96 ? -8.110 -15.306 -10.604 1.00 58.56 96 PHE A C 1
ATOM 758 O O . PHE A 1 96 ? -8.241 -16.325 -11.274 1.00 58.56 96 PHE A O 1
ATOM 765 N N . ASP A 1 97 ? -8.175 -14.082 -11.131 1.00 54.12 97 ASP A N 1
ATOM 766 C CA . ASP A 1 97 ? -8.436 -13.820 -12.557 1.00 54.12 97 ASP A CA 1
ATOM 767 C C . ASP A 1 97 ? -7.314 -14.374 -13.457 1.00 54.12 97 ASP A C 1
ATOM 769 O O . ASP A 1 97 ? -7.551 -14.963 -14.504 1.00 54.12 97 ASP A O 1
ATOM 773 N N . SER A 1 98 ? -6.069 -14.319 -12.973 1.00 50.22 98 SER A N 1
ATOM 774 C CA . SER A 1 98 ? -4.872 -14.818 -13.676 1.00 50.22 98 SER A CA 1
ATOM 775 C C . SER A 1 98 ? -4.806 -16.351 -13.852 1.00 50.22 98 SER A C 1
ATOM 777 O O . SER A 1 98 ? -3.794 -16.866 -14.329 1.00 50.22 98 SER A O 1
AT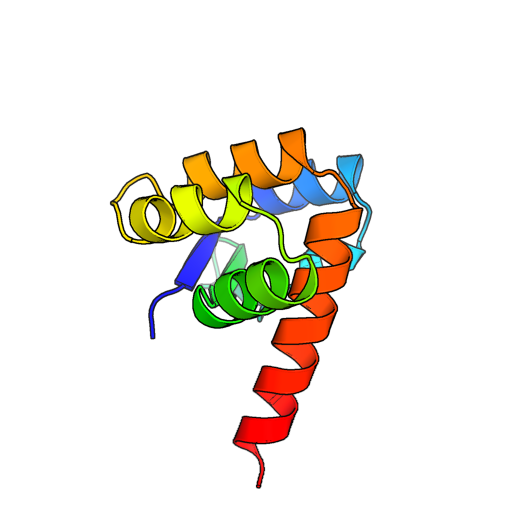OM 779 N N . ARG A 1 99 ? -5.816 -17.100 -13.389 1.00 44.94 99 ARG A N 1
ATOM 780 C CA . ARG A 1 99 ? -5.882 -18.574 -13.428 1.00 44.94 99 ARG A CA 1
ATOM 781 C C . ARG A 1 99 ? -7.071 -19.128 -14.230 1.00 44.94 99 ARG A C 1
ATOM 783 O O . ARG A 1 99 ? -7.270 -20.342 -14.178 1.00 44.94 99 ARG A O 1
ATOM 790 N N . SER A 1 100 ? -7.838 -18.282 -14.921 1.00 39.62 100 SER A N 1
ATOM 791 C CA . SER A 1 100 ? -8.992 -18.706 -15.736 1.00 39.62 100 SER A CA 1
ATOM 792 C C . SER A 1 100 ? -8.638 -18.881 -17.208 1.00 39.62 100 SER A C 1
ATOM 794 O O . SER A 1 100 ? -7.833 -18.071 -17.717 1.00 39.62 100 SER A O 1
#

Secondary structure (DSSP, 8-state):
--EEEEEHHHHHHHHHHH-GGGGGSS-EEE-SS-EEEEEEHHHHHHHHHHHT-HHHHHHTTGGGSTTHHHHHHHHHHHHTHHHHHHHHHHHHHHHHHTT-

Foldseek 3Di:
DQWQKAWPVRLVVLCVFQNPLLPLLADWDDPPPTIIGTRHLQLLVQLCVVVVDPVSVVCSVVCVDPCVNVSVVVVCVVVPNSSSVSSSVSVVVVVVVVPD

Radius of gyration: 12.67 Å; chains: 1; bounding box: 35×31×29 Å

pLDDT: mean 81.44, std 8.85, range [39.62, 88.75]

Sequence (100 aa):
MEAIVLTDEELQRLEIRFGPVVRHMGPWNSDGVFGYASVPVAAVEKAAEMLDDPNLRVALPRLRTPERTETFIELLDGFGAVLVDRIVGAYRQFRFDSRS